Protein AF-A7Y7N8-F1 (afdb_monomer)

pLDDT: mean 89.83, std 12.08, range [53.22, 98.0]

InterPro domains:
  IPR011990 Tetratricopeptide-like helical domain superfamily [G3DSA:1.25.40.10] (1-35)
  IPR011990 Tetratricopeptide-like helical domain superfamily [SSF48452] (2-33)

Mean predicted aligned error: 4.13 Å

Sequence (39 aa):
GEHTKALEYYFRALERNPFLPQAFNNMAVICHYVRLSPL

Secondary structure (DSSP, 8-state):
-HHHHHHHHHHHHHHH-TT-HHHHHHHHHHHHHHHH---

Solvent-accessible surface area (backbone atoms only — not comparable to full-atom values): 2342 Å² total; per-residue (Å²): 105,74,66,57,55,52,46,54,53,36,51,57,48,36,76,76,38,79,88,43,68,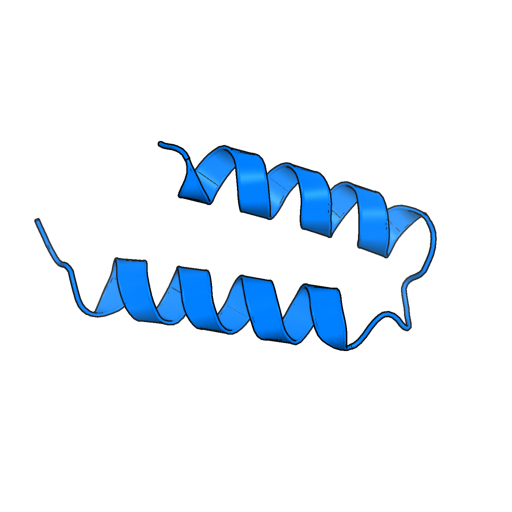68,44,57,53,53,49,50,53,49,55,49,51,56,66,74,53,77,125

Radius of gyration: 10.66 Å; Cα contacts (8 Å, |Δi|>4): 12; chains: 1; bounding box: 24×19×23 Å

Foldseek 3Di:
DVLVVLLVVLVVVCVVPVPDVVSVVVNVVSVVVPVVDDD

Organism: Prunus dulcis (NCBI:txid3755)

Structure (mmCIF, N/CA/C/O backbone):
data_AF-A7Y7N8-F1
#
_entry.id   AF-A7Y7N8-F1
#
loop_
_atom_site.group_PDB
_atom_site.id
_atom_site.type_symbol
_atom_site.label_atom_id
_atom_site.label_alt_id
_atom_site.label_comp_id
_atom_site.label_asym_id
_atom_site.label_entity_id
_atom_site.label_seq_id
_atom_site.pdbx_PDB_ins_code
_atom_site.Cartn_x
_atom_site.Cartn_y
_atom_site.Cartn_z
_atom_site.occupancy
_atom_site.B_iso_or_equiv
_atom_site.auth_seq_id
_atom_site.auth_comp_id
_atom_site.auth_asym_id
_atom_site.auth_atom_id
_atom_site.pdbx_PDB_model_num
ATOM 1 N N . GLY A 1 1 ? 5.584 3.401 -11.215 1.00 75.00 1 GLY A N 1
ATOM 2 C CA . GLY A 1 1 ? 4.661 2.904 -12.264 1.00 75.00 1 GLY A CA 1
ATOM 3 C C . GLY A 1 1 ? 3.229 2.941 -11.759 1.00 75.00 1 GLY A C 1
ATOM 4 O O . GLY A 1 1 ? 3.022 3.377 -10.632 1.00 75.00 1 GLY A O 1
ATOM 5 N N . GLU A 1 2 ? 2.255 2.470 -12.540 1.00 84.75 2 GLU A N 1
ATOM 6 C CA . GLU A 1 2 ? 0.828 2.457 -12.147 1.00 84.75 2 GLU A CA 1
ATOM 7 C C . GLU A 1 2 ? 0.582 1.732 -10.807 1.00 84.75 2 GLU A C 1
ATOM 9 O O . GLU A 1 2 ? -0.209 2.188 -9.983 1.00 84.75 2 GLU A O 1
ATOM 14 N N . HIS A 1 3 ? 1.356 0.681 -10.511 1.00 88.00 3 HIS A N 1
ATOM 15 C CA . HIS A 1 3 ? 1.324 -0.020 -9.222 1.00 88.00 3 HIS A CA 1
ATOM 16 C C . HIS A 1 3 ? 1.678 0.868 -8.019 1.00 88.00 3 HIS A C 1
ATOM 18 O O . HIS A 1 3 ? 1.047 0.757 -6.973 1.00 88.00 3 HIS A O 1
ATOM 24 N N . THR A 1 4 ? 2.650 1.7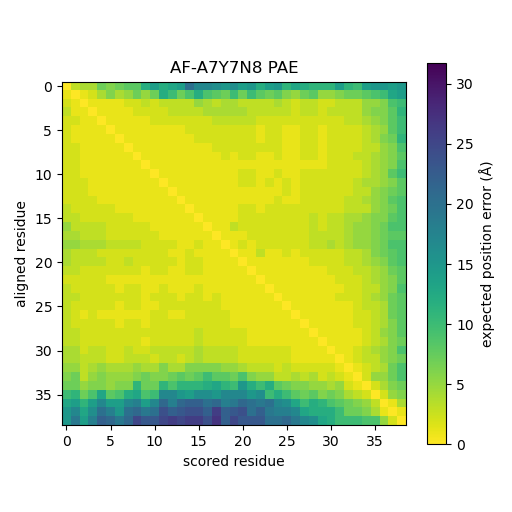77 -8.160 1.00 89.56 4 THR A N 1
ATOM 25 C CA . THR A 1 4 ? 3.057 2.699 -7.085 1.00 89.56 4 THR A CA 1
ATOM 26 C C . THR A 1 4 ? 1.918 3.657 -6.732 1.00 89.56 4 THR A C 1
ATOM 28 O O . THR A 1 4 ? 1.585 3.806 -5.561 1.00 89.56 4 THR A O 1
ATOM 31 N N . LYS A 1 5 ? 1.252 4.229 -7.747 1.00 93.31 5 LYS A N 1
ATOM 32 C CA . LYS A 1 5 ? 0.082 5.099 -7.546 1.00 93.31 5 LYS A CA 1
ATOM 33 C C . LYS A 1 5 ? -1.085 4.342 -6.914 1.00 93.31 5 LYS A C 1
ATOM 35 O O . LYS A 1 5 ? -1.739 4.864 -6.018 1.00 93.31 5 LYS A O 1
ATOM 40 N N . ALA A 1 6 ? -1.340 3.106 -7.347 1.00 94.56 6 ALA A N 1
ATOM 41 C CA . ALA A 1 6 ? -2.389 2.279 -6.757 1.00 94.56 6 ALA A CA 1
ATOM 42 C C . ALA A 1 6 ? -2.146 2.035 -5.257 1.00 94.56 6 ALA A C 1
ATOM 44 O O . ALA A 1 6 ? -3.075 2.171 -4.463 1.00 94.56 6 ALA A O 1
ATOM 45 N N . LEU A 1 7 ? -0.900 1.756 -4.852 1.00 95.19 7 LEU A N 1
ATOM 46 C CA . LEU A 1 7 ? -0.542 1.615 -3.437 1.00 95.19 7 LEU A CA 1
ATO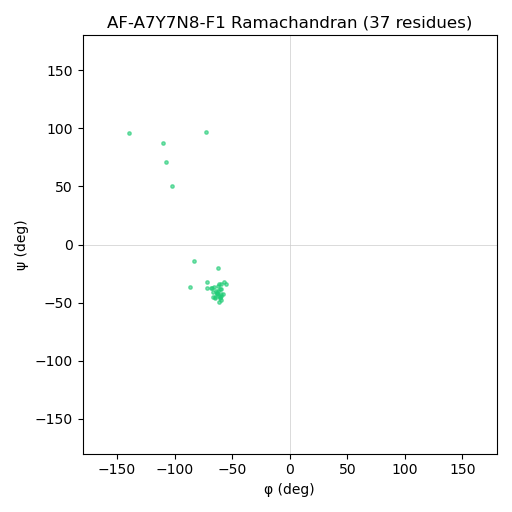M 47 C C . LEU A 1 7 ? -0.812 2.903 -2.644 1.00 95.19 7 LEU A C 1
ATOM 49 O O . LEU A 1 7 ? -1.423 2.828 -1.582 1.00 95.19 7 LEU A O 1
ATOM 53 N N . GLU A 1 8 ? -0.439 4.076 -3.164 1.00 96.44 8 GLU A N 1
ATOM 54 C CA . GLU A 1 8 ? -0.738 5.366 -2.517 1.00 96.44 8 GLU A CA 1
ATOM 55 C C . GLU A 1 8 ? -2.243 5.580 -2.298 1.00 96.44 8 GLU A C 1
ATOM 57 O O . GLU A 1 8 ? -2.660 6.020 -1.224 1.00 96.44 8 GLU A O 1
ATOM 62 N N . TYR A 1 9 ? -3.080 5.239 -3.283 1.00 97.06 9 TYR A N 1
ATOM 63 C CA . TYR A 1 9 ? -4.531 5.320 -3.117 1.00 97.06 9 TYR A CA 1
ATOM 64 C C . TYR A 1 9 ? -5.052 4.366 -2.039 1.00 97.06 9 TYR A C 1
ATOM 66 O O . TYR A 1 9 ? -5.918 4.763 -1.256 1.00 97.06 9 TYR A O 1
ATOM 74 N N . TYR A 1 10 ? -4.524 3.142 -1.954 1.00 97.75 10 TYR A N 1
ATOM 75 C CA . TYR A 1 10 ? -4.929 2.197 -0.912 1.00 97.75 10 TYR A CA 1
ATOM 76 C C . TYR A 1 10 ? -4.493 2.643 0.483 1.00 97.75 10 TYR A C 1
ATOM 78 O O . TYR A 1 10 ? -5.287 2.528 1.414 1.00 97.75 10 TYR A O 1
ATOM 86 N N . PHE A 1 11 ? -3.307 3.239 0.630 1.00 97.31 11 PHE A N 1
ATOM 87 C CA . PHE A 1 11 ? -2.900 3.842 1.901 1.00 97.31 11 PHE A CA 1
ATOM 88 C C . PHE A 1 11 ? -3.868 4.946 2.340 1.00 97.31 11 PHE A C 1
ATOM 90 O O . PHE A 1 11 ? -4.373 4.898 3.458 1.00 97.31 11 PHE A O 1
ATOM 97 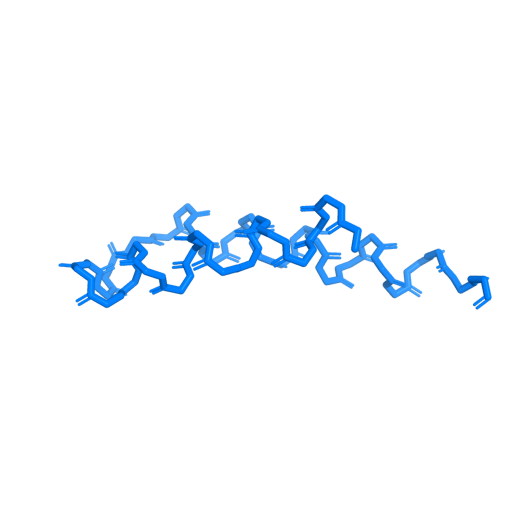N N . ARG A 1 12 ? -4.238 5.868 1.441 1.00 98.00 12 ARG A N 1
ATOM 98 C CA . ARG A 1 12 ? -5.240 6.912 1.741 1.00 98.00 12 ARG A CA 1
ATOM 99 C C . ARG A 1 12 ? -6.618 6.339 2.077 1.00 98.00 12 ARG A C 1
ATOM 101 O O . ARG A 1 12 ? -7.355 6.916 2.874 1.00 98.00 12 ARG A 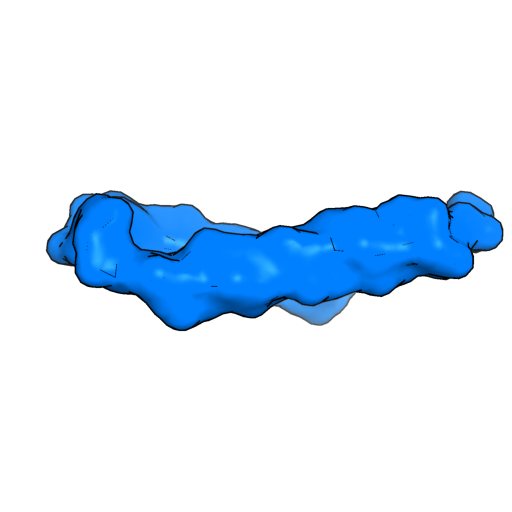O 1
ATOM 108 N N . ALA A 1 13 ? -7.002 5.226 1.453 1.00 97.56 13 ALA A N 1
ATOM 109 C CA . ALA A 1 13 ? -8.252 4.545 1.775 1.00 97.56 13 ALA A CA 1
ATOM 110 C C . ALA A 1 13 ? -8.215 3.950 3.192 1.00 97.56 13 ALA A C 1
ATOM 112 O O . ALA A 1 13 ? -9.193 4.080 3.924 1.00 97.56 13 ALA A O 1
ATOM 113 N N . LEU A 1 14 ? -7.081 3.370 3.594 1.00 97.94 14 LEU A N 1
ATOM 114 C CA . LEU A 1 14 ? -6.878 2.797 4.925 1.00 97.94 14 LEU A CA 1
ATOM 115 C C . LEU A 1 14 ? -6.763 3.858 6.027 1.00 97.94 14 LEU A C 1
ATOM 117 O O . LEU A 1 14 ? -7.243 3.624 7.131 1.00 97.94 14 LEU A O 1
ATOM 121 N N . GLU A 1 15 ? -6.221 5.043 5.731 1.00 97.94 15 GLU A N 1
ATOM 122 C CA . GLU A 1 15 ? -6.261 6.192 6.652 1.00 97.94 15 GLU A CA 1
ATOM 123 C C . GLU A 1 15 ? -7.702 6.608 6.993 1.00 97.94 15 GLU A C 1
ATOM 125 O O . GLU A 1 15 ? -7.980 7.034 8.112 1.00 97.94 15 GLU A O 1
ATOM 130 N N . ARG A 1 16 ? -8.632 6.479 6.035 1.00 97.50 16 ARG A N 1
ATOM 131 C CA . ARG A 1 16 ? -10.055 6.819 6.216 1.00 97.50 16 ARG A CA 1
ATOM 132 C C . ARG A 1 16 ? -10.877 5.667 6.787 1.00 97.50 16 ARG A C 1
ATOM 134 O O . ARG A 1 16 ? -11.807 5.904 7.551 1.00 97.50 16 ARG A O 1
ATOM 141 N N . ASN A 1 17 ? -10.568 4.437 6.387 1.00 97.06 17 ASN A N 1
ATOM 142 C CA . ASN A 1 17 ? -11.199 3.223 6.883 1.00 97.06 17 ASN A CA 1
ATOM 143 C C . ASN A 1 17 ? -10.146 2.117 7.074 1.00 97.06 17 ASN A C 1
ATOM 145 O O . ASN A 1 17 ? -9.863 1.370 6.131 1.00 97.06 17 ASN A O 1
ATOM 149 N N . PRO A 1 18 ? -9.622 1.955 8.300 1.00 96.81 18 PRO A N 1
ATOM 150 C CA . PRO A 1 18 ? -8.650 0.910 8.611 1.00 96.81 18 PRO A CA 1
ATOM 151 C C . PRO A 1 18 ? -9.187 -0.517 8.417 1.00 96.81 18 PRO A C 1
ATOM 153 O O . PRO A 1 18 ? -8.407 -1.450 8.243 1.00 96.81 18 PRO A O 1
ATOM 156 N N . PHE A 1 19 ? -10.512 -0.703 8.411 1.00 97.31 19 PHE A N 1
ATOM 157 C CA . PHE A 1 19 ? -11.180 -1.994 8.238 1.00 97.31 19 PHE A CA 1
ATOM 158 C C . PHE A 1 19 ? -11.732 -2.150 6.817 1.00 97.31 19 PHE A C 1
ATOM 160 O O . PHE A 1 19 ? -12.904 -2.476 6.625 1.00 97.31 19 PHE A O 1
ATOM 167 N N . LEU A 1 20 ? -10.891 -1.904 5.807 1.00 97.19 20 LEU A N 1
ATOM 168 C CA . LEU A 1 20 ? -11.228 -2.093 4.394 1.00 97.19 20 LEU A CA 1
ATOM 169 C C . LEU A 1 20 ? -10.452 -3.285 3.796 1.00 97.19 20 LEU A C 1
ATOM 171 O O . LEU A 1 20 ? -9.380 -3.091 3.215 1.00 97.19 20 LEU A O 1
ATOM 175 N N . PRO A 1 21 ? -10.974 -4.526 3.885 1.00 96.69 21 PRO A N 1
ATOM 176 C CA . PRO A 1 21 ? -10.283 -5.724 3.402 1.00 96.69 21 PRO A CA 1
ATOM 177 C C . PRO A 1 21 ? -9.911 -5.666 1.918 1.00 96.69 21 PRO A C 1
ATOM 179 O O . PRO A 1 21 ? -8.872 -6.190 1.522 1.00 96.69 21 PRO A O 1
ATOM 182 N N . GLN A 1 22 ? -10.721 -4.999 1.086 1.00 96.69 22 GLN A N 1
ATOM 183 C CA . GLN A 1 22 ? -10.436 -4.870 -0.345 1.00 96.69 22 GLN A CA 1
ATOM 184 C C . GLN A 1 22 ? -9.125 -4.117 -0.615 1.00 96.69 22 GLN A C 1
ATOM 186 O O . GLN A 1 22 ? -8.407 -4.481 -1.544 1.00 96.69 22 GLN A O 1
ATOM 191 N N . ALA A 1 23 ? -8.785 -3.106 0.195 1.00 97.31 23 ALA A N 1
ATOM 192 C CA . ALA A 1 23 ? -7.525 -2.380 0.044 1.00 97.31 23 ALA A CA 1
ATOM 193 C C . ALA A 1 23 ? -6.330 -3.303 0.312 1.00 97.31 23 ALA A C 1
ATOM 195 O O . ALA A 1 23 ? -5.421 -3.380 -0.512 1.00 97.31 23 ALA A O 1
ATOM 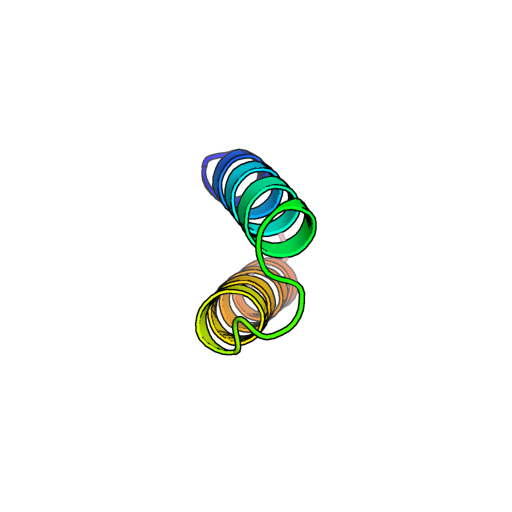196 N N . PHE A 1 24 ? -6.376 -4.088 1.392 1.00 97.12 24 PHE A N 1
ATOM 197 C CA . PHE A 1 24 ? -5.336 -5.074 1.694 1.00 97.12 24 PHE A CA 1
ATOM 198 C C . PHE A 1 24 ? -5.209 -6.148 0.607 1.00 97.12 24 PHE A C 1
ATOM 200 O O . PHE A 1 24 ? -4.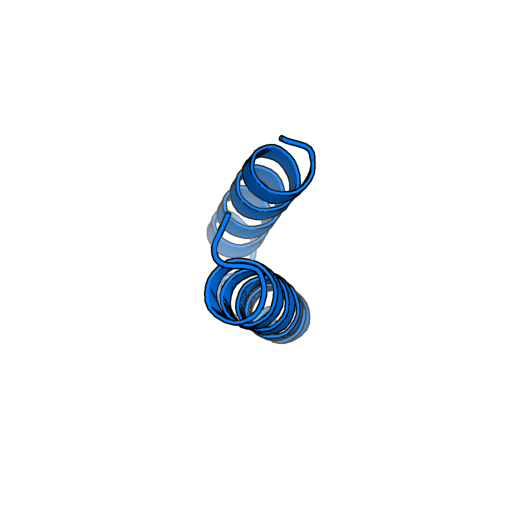097 -6.445 0.169 1.00 97.12 24 PHE A O 1
ATOM 207 N N . ASN A 1 25 ? -6.332 -6.683 0.120 1.00 96.94 25 ASN A N 1
ATOM 208 C CA . ASN A 1 25 ? -6.330 -7.694 -0.938 1.00 96.94 25 ASN A CA 1
ATOM 209 C C 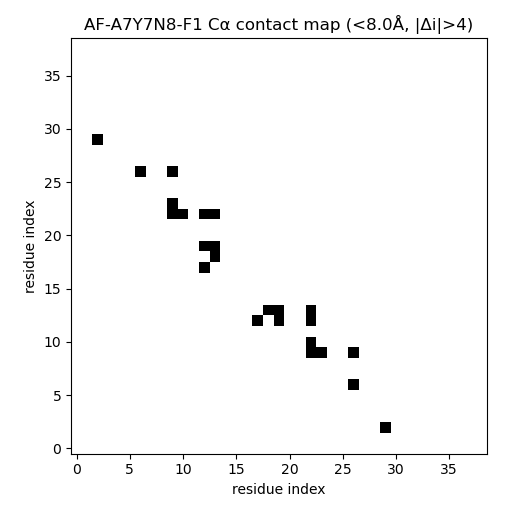. ASN A 1 25 ? -5.688 -7.163 -2.227 1.00 96.94 25 ASN A C 1
ATOM 211 O O . ASN A 1 25 ? -4.829 -7.821 -2.814 1.00 96.94 25 ASN A O 1
ATOM 215 N N . ASN A 1 26 ? -6.047 -5.948 -2.645 1.00 96.12 26 ASN A N 1
ATOM 216 C CA . ASN A 1 26 ? -5.492 -5.351 -3.856 1.00 96.12 26 ASN A CA 1
ATOM 217 C C . ASN A 1 26 ? -4.000 -5.010 -3.705 1.00 96.12 26 ASN A C 1
ATOM 219 O O . ASN A 1 26 ? -3.228 -5.217 -4.643 1.00 96.12 26 ASN A O 1
ATOM 223 N N . MET A 1 27 ? -3.564 -4.550 -2.527 1.00 95.62 27 MET A N 1
ATOM 224 C CA . MET A 1 27 ? -2.139 -4.354 -2.234 1.00 95.62 27 MET A CA 1
ATOM 225 C C . MET A 1 27 ? -1.361 -5.677 -2.298 1.00 95.62 27 MET A C 1
ATOM 227 O O . MET A 1 27 ? -0.265 -5.711 -2.856 1.00 95.62 27 MET A O 1
ATOM 231 N N . ALA A 1 28 ? -1.928 -6.779 -1.793 1.00 94.88 28 ALA A N 1
ATOM 232 C CA . ALA A 1 28 ? -1.302 -8.099 -1.856 1.00 94.88 28 ALA A CA 1
ATOM 233 C C . ALA A 1 28 ? -1.117 -8.592 -3.302 1.00 94.88 28 ALA A C 1
ATOM 235 O O . ALA A 1 28 ? -0.042 -9.088 -3.641 1.00 94.88 28 ALA A O 1
ATOM 236 N N . VAL A 1 29 ? -2.117 -8.395 -4.171 1.00 94.12 29 VAL A N 1
ATOM 237 C CA . VAL A 1 29 ? -2.019 -8.713 -5.609 1.00 94.12 29 VAL A CA 1
ATOM 238 C C . VAL A 1 29 ? -0.895 -7.915 -6.271 1.00 94.12 29 VAL A C 1
ATOM 240 O O . VAL A 1 29 ? -0.088 -8.487 -7.003 1.00 94.12 29 VAL A O 1
ATOM 243 N N . ILE A 1 30 ? -0.789 -6.615 -5.975 1.00 92.56 30 ILE A N 1
ATOM 244 C CA . ILE A 1 30 ? 0.291 -5.766 -6.496 1.00 92.56 30 ILE A CA 1
ATOM 245 C C . ILE A 1 30 ? 1.659 -6.276 -6.027 1.00 92.56 30 ILE A C 1
ATOM 247 O O . ILE A 1 30 ? 2.553 -6.470 -6.850 1.00 92.56 30 ILE A O 1
ATOM 251 N N . CYS A 1 31 ? 1.827 -6.541 -4.728 1.00 88.75 31 CYS A N 1
ATOM 252 C CA . CYS A 1 31 ? 3.076 -7.069 -4.174 1.00 88.75 31 CYS A CA 1
ATOM 253 C C . CYS A 1 31 ? 3.465 -8.417 -4.797 1.00 88.75 31 CYS A C 1
ATOM 255 O O . CYS A 1 31 ? 4.643 -8.664 -5.053 1.00 88.75 31 CYS A O 1
ATOM 257 N N . HIS A 1 32 ? 2.487 -9.285 -5.058 1.00 89.81 32 HIS A N 1
ATOM 258 C CA . HIS A 1 32 ? 2.710 -10.563 -5.723 1.00 89.81 32 HIS A CA 1
ATOM 259 C C . HIS A 1 32 ? 3.158 -10.382 -7.178 1.00 89.81 32 HIS A C 1
ATOM 261 O O . HIS A 1 32 ? 4.140 -10.995 -7.588 1.00 89.81 32 HIS A O 1
ATOM 267 N N . TYR A 1 33 ? 2.499 -9.497 -7.931 1.00 86.12 33 TYR A N 1
ATOM 268 C CA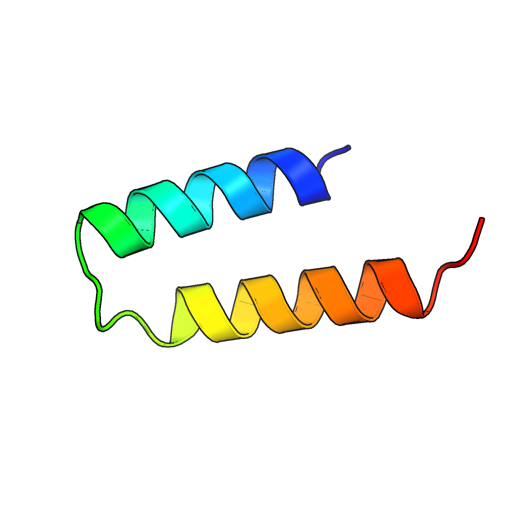 . TYR A 1 33 ? 2.834 -9.215 -9.329 1.00 86.12 33 TYR A CA 1
ATOM 269 C C . TYR A 1 33 ? 4.237 -8.616 -9.482 1.00 86.12 33 TYR A C 1
ATOM 271 O O . TYR A 1 33 ? 5.006 -9.048 -10.339 1.00 86.12 33 TYR A O 1
ATOM 279 N N . VAL A 1 34 ? 4.598 -7.674 -8.604 1.00 81.69 34 VAL A N 1
ATOM 280 C CA . VAL A 1 34 ? 5.937 -7.065 -8.565 1.00 81.69 34 VAL A CA 1
ATOM 281 C C . VAL A 1 34 ? 7.005 -8.091 -8.169 1.00 81.69 34 VAL A C 1
ATOM 283 O O . VAL A 1 34 ? 8.103 -8.062 -8.708 1.00 81.69 34 VAL A O 1
ATOM 286 N N . ARG A 1 35 ? 6.696 -9.032 -7.265 1.00 78.69 35 ARG A N 1
ATOM 287 C CA . ARG A 1 35 ? 7.626 -10.105 -6.870 1.00 78.69 35 ARG A CA 1
ATOM 288 C C . ARG A 1 35 ? 7.821 -11.165 -7.959 1.00 78.69 35 ARG A C 1
ATOM 290 O O . ARG A 1 35 ? 8.921 -11.689 -8.089 1.00 78.69 35 ARG A O 1
ATOM 297 N N . LEU A 1 36 ? 6.764 -11.517 -8.692 1.00 65.94 36 LEU A N 1
ATOM 298 C CA . LEU A 1 36 ? 6.810 -12.510 -9.773 1.00 65.94 36 LEU A CA 1
ATOM 299 C C . LEU A 1 36 ? 7.291 -11.949 -11.111 1.00 65.94 36 LEU A C 1
ATOM 301 O O . LEU A 1 36 ? 7.639 -12.727 -11.993 1.00 65.94 36 LEU A O 1
ATOM 305 N N . SER A 1 37 ? 7.342 -10.627 -11.250 1.00 61.25 37 SER A N 1
ATOM 306 C CA . SER A 1 37 ? 7.945 -9.950 -12.395 1.00 61.25 37 SER A CA 1
ATOM 307 C C . SER A 1 37 ? 9.272 -9.314 -11.967 1.00 61.25 37 SER A C 1
ATOM 309 O O . SER A 1 37 ? 9.329 -8.090 -11.830 1.00 61.25 37 SER A O 1
ATOM 311 N N . PRO A 1 38 ? 10.336 -10.101 -11.703 1.00 53.22 38 PRO A N 1
ATOM 312 C CA . PRO A 1 38 ? 11.662 -9.539 -11.547 1.00 53.22 38 PRO A CA 1
ATOM 313 C C . PRO A 1 38 ? 12.128 -9.126 -12.946 1.00 53.22 38 PRO A C 1
ATOM 315 O O . PRO A 1 38 ? 12.565 -9.959 -13.737 1.00 53.22 38 PRO A O 1
ATOM 318 N N . LEU A 1 39 ? 11.953 -7.851 -13.281 1.00 53.44 39 LEU A N 1
ATOM 319 C CA . LEU A 1 39 ? 12.872 -7.205 -14.214 1.00 53.44 39 LEU A CA 1
ATOM 320 C C . LEU A 1 39 ? 14.160 -6.880 -13.458 1.00 53.44 39 LEU A C 1
ATOM 322 O O . LEU A 1 39 ? 14.041 -6.370 -12.318 1.00 53.44 39 LEU A O 1
#

Nearest PDB structures (foldseek):
  6rwy-assembly1_U  TM=6.616E-01  e=3.467E+00  Shigella flexneri
  6ha8-assembly1_o  TM=8.348E-01  e=8.603E+00  Bacillus subtilis subsp. subtilis str. 168